Protein AF-A0A922M8T9-F1 (afdb_monomer_lite)

InterPro domains:
  IPR006201 Neurotransmitter-gated ion-channel [PTHR18945] (19-71)
  IPR006202 Neurotransmitter-gated ion-channel ligand-binding domain [PF02931] (6-71)
  IPR018000 Neurotransmitter-gated ion-channel, conserved site [PS00236] (43-57)
  IPR036734 Neurotransmitter-gated ion-channel ligand-binding domain superfamily [G3DSA:2.70.170.10] (3-73)
  IPR036734 Neurotransmitter-gated ion-channel ligand-binding domain superfamily [SSF63712] (6-71)

Foldseek 3Di:
DDFDKFFPQFPDPDRPQFDDDDWDADPVRDIDDDTDGDTHGDADDDCPPPPPDDGDGDTDIDGPPDDCVRDPDD

Radius of gyration: 16.57 Å; chains: 1; bounding box: 37×27×44 Å

pLDDT: mean 86.18, std 9.77, range [51.03, 96.31]

Secondary structure (DSSP, 8-state):
----EEETTB-SS-S--BPP---EE-TTS-EE----B---B------TTTTSPPP-----EEESS--TTTS---

Organism: Spodoptera exigua (NCBI:txid7107)

Structure (mmCIF, N/CA/C/O backbone):
data_AF-A0A922M8T9-F1
#
_entry.id   AF-A0A922M8T9-F1
#
loop_
_atom_site.group_PDB
_atom_site.id
_atom_site.type_symbol
_atom_site.label_atom_id
_atom_site.label_alt_id
_atom_site.label_comp_id
_atom_site.label_asym_id
_atom_site.label_entity_id
_atom_site.label_seq_id
_atom_site.pdbx_PDB_ins_code
_atom_site.Cartn_x
_atom_site.Cartn_y
_atom_site.Cartn_z
_atom_site.occupancy
_atom_site.B_iso_or_equiv
_atom_site.auth_seq_id
_atom_site.auth_comp_id
_atom_site.auth_asym_id
_atom_site.auth_atom_id
_atom_site.pdbx_PDB_model_num
ATOM 1 N N . MET A 1 1 ? 11.909 8.565 -13.891 1.00 51.03 1 MET A N 1
ATOM 2 C CA . MET A 1 1 ? 11.816 8.494 -12.418 1.00 51.03 1 MET A CA 1
ATOM 3 C C . MET A 1 1 ? 10.518 7.779 -12.093 1.00 51.03 1 MET A C 1
ATOM 5 O O . MET A 1 1 ? 9.511 8.132 -12.688 1.00 51.03 1 MET A O 1
ATOM 9 N N . MET A 1 2 ? 10.556 6.712 -11.294 1.00 65.25 2 MET A N 1
ATOM 10 C CA . MET A 1 2 ? 9.354 5.930 -10.989 1.00 65.25 2 MET A CA 1
ATOM 11 C C . MET A 1 2 ? 8.579 6.619 -9.861 1.00 65.25 2 MET A C 1
ATOM 13 O O . MET A 1 2 ? 9.172 6.948 -8.834 1.00 65.25 2 MET A O 1
ATOM 17 N N . THR A 1 3 ? 7.278 6.841 -10.041 1.00 74.12 3 THR A N 1
ATOM 18 C CA . THR A 1 3 ? 6.419 7.387 -8.984 1.00 74.12 3 THR A CA 1
ATOM 19 C C . THR A 1 3 ? 6.278 6.375 -7.857 1.00 74.12 3 THR A C 1
ATOM 21 O O . THR A 1 3 ? 5.880 5.233 -8.083 1.00 74.12 3 THR A O 1
ATOM 24 N N . ARG A 1 4 ? 6.591 6.802 -6.633 1.00 79.69 4 ARG A N 1
ATOM 25 C CA . ARG A 1 4 ? 6.412 5.997 -5.426 1.00 79.69 4 ARG A CA 1
ATOM 26 C C . ARG A 1 4 ? 5.072 6.345 -4.778 1.00 79.69 4 ARG A C 1
ATOM 28 O O . ARG A 1 4 ? 4.872 7.483 -4.351 1.00 79.69 4 ARG A O 1
ATOM 35 N N . PHE A 1 5 ? 4.166 5.370 -4.728 1.00 84.56 5 PHE A N 1
ATOM 36 C CA . PHE A 1 5 ? 2.879 5.499 -4.045 1.00 84.56 5 PHE A CA 1
ATOM 37 C C . PHE A 1 5 ? 3.006 5.085 -2.579 1.00 84.56 5 PHE A C 1
ATOM 39 O O . PHE A 1 5 ? 3.688 4.117 -2.245 1.00 84.56 5 PHE A O 1
ATOM 46 N N . VAL A 1 6 ? 2.355 5.843 -1.705 1.00 88.06 6 VAL A N 1
ATOM 47 C CA . VAL A 1 6 ? 2.407 5.712 -0.249 1.00 88.06 6 VAL A CA 1
ATOM 48 C C . VAL A 1 6 ? 0.984 5.674 0.296 1.00 88.06 6 VAL A C 1
ATOM 50 O O . VAL A 1 6 ? 0.096 6.354 -0.220 1.00 88.06 6 VAL A O 1
ATOM 53 N N . LEU A 1 7 ? 0.768 4.881 1.344 1.00 89.56 7 LEU A N 1
ATOM 54 C CA . LEU A 1 7 ? -0.479 4.880 2.098 1.00 89.56 7 LEU A CA 1
ATOM 55 C C . LEU A 1 7 ? -0.533 6.132 2.988 1.00 89.56 7 LEU A C 1
ATOM 57 O O . LEU A 1 7 ? 0.276 6.283 3.901 1.00 89.56 7 LEU A O 1
ATOM 61 N N . VAL A 1 8 ? -1.495 7.022 2.740 1.00 88.31 8 VAL A N 1
ATOM 62 C CA . VAL A 1 8 ? -1.586 8.322 3.439 1.00 88.31 8 VAL A CA 1
ATOM 63 C C . VAL A 1 8 ? -2.039 8.165 4.894 1.00 88.31 8 VAL A C 1
ATOM 65 O O . VAL A 1 8 ? -1.589 8.900 5.766 1.00 88.31 8 VAL A O 1
ATOM 68 N N . CYS A 1 9 ? -2.904 7.188 5.172 1.00 86.50 9 CYS A N 1
ATOM 69 C CA . CYS A 1 9 ? -3.413 6.894 6.515 1.00 86.50 9 CYS A CA 1
ATOM 70 C C . CYS A 1 9 ? -2.690 5.689 7.137 1.00 86.50 9 CYS A C 1
ATOM 72 O O . CYS A 1 9 ? -3.343 4.789 7.668 1.00 86.50 9 CYS A O 1
ATOM 74 N N . SER A 1 10 ? -1.360 5.639 7.005 1.00 88.06 10 SER A N 1
ATOM 75 C CA . SER A 1 10 ? -0.552 4.557 7.576 1.00 88.06 10 SER A CA 1
ATOM 76 C C . SER A 1 10 ? -0.610 4.570 9.106 1.00 88.06 10 SER A C 1
ATOM 78 O O . SER A 1 10 ? -0.522 5.627 9.728 1.00 88.06 10 SER A O 1
ATOM 80 N N . ALA A 1 11 ? -0.740 3.383 9.689 1.00 88.12 11 ALA A N 1
ATOM 81 C CA . ALA A 1 11 ? -0.583 3.113 11.117 1.00 88.12 11 ALA A CA 1
ATOM 82 C C . ALA A 1 11 ? 0.759 2.419 11.427 1.00 88.12 11 ALA A C 1
ATOM 84 O O . ALA A 1 11 ? 1.011 2.056 12.573 1.00 88.12 11 ALA A O 1
ATOM 85 N N . ASP A 1 12 ? 1.591 2.179 10.408 1.00 86.38 12 ASP A N 1
ATOM 86 C CA . ASP A 1 12 ? 2.917 1.580 10.564 1.00 86.38 12 ASP A CA 1
ATOM 87 C C . ASP A 1 12 ? 3.994 2.647 10.804 1.00 86.38 12 ASP A C 1
ATOM 89 O O . ASP A 1 12 ? 3.879 3.771 10.312 1.00 86.38 12 ASP A O 1
ATOM 93 N N . GLU A 1 13 ? 5.066 2.282 11.516 1.00 77.81 13 GLU A N 1
ATOM 94 C CA . GLU A 1 13 ? 6.211 3.179 11.761 1.00 77.81 13 GLU A CA 1
ATOM 95 C C . GLU A 1 13 ? 6.940 3.549 10.455 1.00 77.81 13 GLU A C 1
ATOM 97 O O . GLU A 1 13 ? 7.499 4.641 10.329 1.00 77.81 13 GLU A O 1
ATOM 102 N N . GLY A 1 14 ? 6.906 2.652 9.462 1.00 76.00 14 GLY A N 1
ATOM 103 C CA . GLY A 1 14 ? 7.397 2.887 8.109 1.00 76.00 14 GLY A CA 1
ATOM 104 C C . GLY A 1 14 ? 6.294 3.369 7.163 1.00 76.00 14 GLY A C 1
ATOM 105 O O . GLY A 1 14 ? 5.282 2.704 6.966 1.00 76.00 14 GLY A O 1
ATOM 106 N N . PHE A 1 15 ? 6.512 4.504 6.493 1.00 70.44 15 PHE A N 1
ATOM 107 C CA . PHE A 1 15 ? 5.622 4.965 5.414 1.00 70.44 15 PHE A CA 1
ATOM 108 C C . PHE A 1 15 ? 5.817 4.167 4.109 1.00 70.44 15 PHE A C 1
ATOM 110 O O . PHE A 1 15 ? 4.937 4.133 3.248 1.00 70.44 15 PHE A O 1
ATOM 117 N N . ASP A 1 16 ? 6.979 3.530 3.933 1.00 78.38 16 ASP A N 1
ATOM 118 C CA . ASP A 1 16 ? 7.247 2.594 2.840 1.00 78.38 16 ASP A CA 1
ATOM 119 C C . ASP A 1 16 ? 6.985 1.154 3.284 1.00 78.38 16 ASP A C 1
ATOM 121 O O . ASP A 1 16 ? 7.879 0.491 3.799 1.00 78.38 16 ASP A O 1
ATOM 125 N N . GLY A 1 17 ? 5.766 0.667 3.056 1.00 79.38 17 GLY A N 1
ATOM 126 C CA . GLY A 1 17 ? 5.426 -0.737 3.290 1.00 79.38 17 GLY A CA 1
ATOM 127 C C . GLY A 1 17 ? 5.908 -1.696 2.195 1.00 79.38 17 GLY A C 1
ATOM 128 O O . GLY A 1 17 ? 5.627 -2.888 2.282 1.00 79.38 17 GLY A O 1
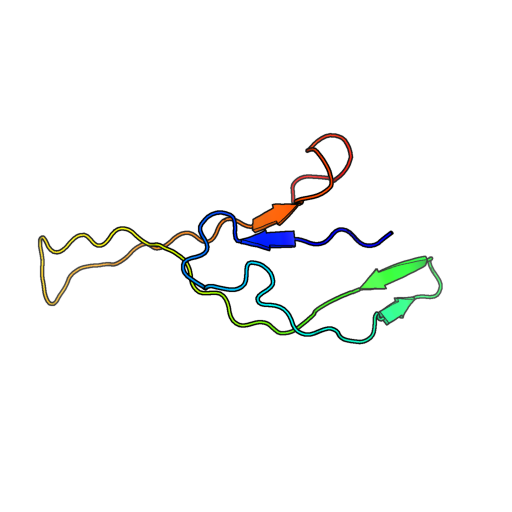ATOM 129 N N . THR A 1 18 ? 6.570 -1.206 1.139 1.00 86.88 18 THR A N 1
ATOM 130 C CA . THR A 1 18 ? 6.925 -1.997 -0.049 1.00 86.88 18 THR A CA 1
ATOM 131 C C . THR A 1 18 ? 8.373 -2.474 -0.031 1.00 86.88 18 THR A C 1
ATOM 133 O O . THR A 1 18 ? 9.285 -1.751 0.361 1.00 86.88 18 THR A O 1
ATOM 136 N N . TYR A 1 19 ? 8.600 -3.687 -0.528 1.00 87.81 19 TYR A N 1
ATOM 137 C CA . TYR A 1 19 ? 9.937 -4.224 -0.762 1.00 87.81 19 TYR A CA 1
ATOM 138 C C . TYR A 1 19 ? 10.361 -3.964 -2.207 1.00 87.81 19 TYR A C 1
ATOM 140 O O . TYR A 1 19 ? 9.583 -4.174 -3.138 1.00 87.81 19 TYR A O 1
ATOM 148 N N . GLN A 1 20 ? 11.601 -3.517 -2.411 1.00 86.88 20 GLN A N 1
ATOM 149 C CA . GLN A 1 20 ? 12.104 -3.220 -3.751 1.00 86.88 20 GLN A CA 1
ATOM 150 C C . GLN A 1 20 ? 12.254 -4.493 -4.588 1.00 86.88 20 GLN A C 1
ATOM 152 O O . GLN A 1 20 ? 12.848 -5.478 -4.150 1.00 86.88 20 GLN A O 1
ATOM 157 N N . THR A 1 21 ? 11.746 -4.449 -5.819 1.00 90.56 21 THR A N 1
ATOM 158 C CA . THR A 1 21 ? 11.831 -5.549 -6.786 1.00 90.56 21 THR A CA 1
ATOM 159 C C . THR A 1 21 ? 12.292 -5.060 -8.152 1.00 90.56 21 THR A C 1
ATOM 161 O O . THR A 1 21 ? 12.360 -3.862 -8.428 1.00 90.56 21 THR A O 1
ATOM 164 N N . ASN A 1 22 ? 12.567 -6.004 -9.047 1.00 92.44 22 ASN A N 1
ATOM 165 C CA . ASN A 1 22 ? 12.864 -5.684 -10.436 1.00 92.44 22 ASN A CA 1
ATOM 166 C C . ASN A 1 22 ? 11.638 -5.094 -11.151 1.00 92.44 22 ASN A C 1
ATOM 168 O O . ASN A 1 22 ? 10.488 -5.402 -10.829 1.00 92.44 22 ASN A O 1
ATOM 172 N N . VAL A 1 23 ? 11.913 -4.264 -12.154 1.00 92.81 23 VAL A N 1
ATOM 173 C CA . VAL A 1 23 ? 10.916 -3.674 -13.052 1.00 92.81 23 VAL A CA 1
ATOM 174 C C . VAL A 1 23 ? 10.894 -4.481 -14.342 1.00 92.81 23 VAL A C 1
ATOM 176 O O . VAL A 1 23 ? 11.945 -4.758 -14.920 1.00 92.81 23 VAL A O 1
ATOM 179 N N . VAL A 1 24 ? 9.703 -4.821 -14.827 1.00 93.69 24 VAL A N 1
ATOM 180 C CA . VAL A 1 24 ? 9.547 -5.451 -16.140 1.00 93.69 24 VAL A CA 1
ATOM 181 C C . VAL A 1 24 ? 9.417 -4.355 -17.189 1.00 93.69 24 VAL A C 1
ATOM 183 O O . VAL A 1 24 ? 8.430 -3.620 -17.203 1.00 93.69 24 VAL A O 1
ATOM 186 N N . VAL A 1 25 ? 10.407 -4.251 -18.073 1.00 95.50 25 VAL A N 1
ATOM 187 C CA . VAL A 1 25 ? 10.419 -3.293 -19.186 1.00 95.50 25 VAL A CA 1
ATOM 188 C C . VAL A 1 25 ? 10.082 -4.028 -20.479 1.00 95.50 25 VAL A C 1
ATOM 190 O O . VAL A 1 25 ? 10.693 -5.048 -20.795 1.00 95.50 25 VAL A O 1
ATOM 193 N N . ARG A 1 26 ? 9.104 -3.524 -21.233 1.00 96.31 26 ARG A N 1
ATOM 194 C CA . ARG A 1 26 ? 8.724 -4.066 -22.546 1.00 96.31 26 ARG A CA 1
ATOM 195 C C . ARG A 1 26 ? 9.365 -3.259 -23.675 1.00 96.31 26 ARG A C 1
ATOM 197 O O . ARG A 1 26 ? 9.720 -2.096 -23.505 1.00 96.31 26 ARG A O 1
ATOM 204 N N . ASN A 1 27 ? 9.454 -3.856 -24.863 1.00 95.56 27 ASN A N 1
ATOM 205 C CA . ASN A 1 27 ? 10.073 -3.244 -26.047 1.00 95.56 27 ASN A CA 1
ATOM 206 C C . ASN A 1 27 ? 9.387 -1.946 -26.520 1.00 95.56 27 ASN A C 1
ATOM 208 O O . ASN A 1 27 ? 10.002 -1.156 -27.224 1.00 95.56 27 ASN A O 1
ATOM 212 N N . ASN A 1 28 ? 8.126 -1.721 -26.140 1.00 95.62 28 ASN A N 1
ATOM 213 C CA . ASN A 1 28 ? 7.384 -0.492 -26.430 1.00 95.62 28 ASN A CA 1
ATOM 214 C C . ASN A 1 28 ? 7.655 0.647 -25.423 1.00 95.62 28 ASN A C 1
ATOM 216 O O . ASN A 1 28 ? 6.981 1.671 -25.478 1.00 95.62 28 ASN A O 1
ATOM 220 N N . GLY A 1 29 ? 8.578 0.459 -24.474 1.00 91.31 29 GLY A N 1
ATOM 221 C CA . GLY A 1 29 ? 8.894 1.437 -23.431 1.00 91.31 29 GLY A CA 1
ATOM 222 C C . GLY A 1 29 ? 7.950 1.415 -22.225 1.00 91.31 29 GLY A C 1
ATOM 223 O O . GLY A 1 29 ? 8.120 2.221 -21.315 1.00 91.31 29 GLY A O 1
ATOM 224 N N . SER A 1 30 ? 6.969 0.503 -22.179 1.00 91.31 30 SER A N 1
ATOM 225 C CA . SER A 1 30 ? 6.123 0.334 -20.991 1.00 91.31 30 SER A CA 1
ATOM 226 C C . SER A 1 30 ? 6.882 -0.359 -19.857 1.00 91.31 30 SER A C 1
ATOM 228 O O . SER A 1 30 ? 7.587 -1.349 -20.076 1.00 91.31 30 SER A O 1
ATOM 230 N N . CYS A 1 31 ? 6.706 0.153 -18.640 1.00 91.62 31 CYS A N 1
ATOM 231 C CA . CYS A 1 31 ? 7.321 -0.368 -17.424 1.00 91.62 31 CYS A CA 1
ATOM 232 C C . CYS A 1 31 ? 6.228 -0.852 -16.469 1.00 91.62 31 CYS A C 1
ATOM 234 O O . CYS A 1 31 ? 5.320 -0.094 -16.135 1.00 91.62 31 CYS A O 1
ATOM 236 N N . LEU A 1 32 ? 6.327 -2.100 -16.013 1.00 90.25 32 LEU A N 1
ATOM 237 C CA . LEU A 1 32 ? 5.471 -2.664 -14.975 1.00 90.25 32 LEU A CA 1
ATOM 238 C C . LEU A 1 32 ? 6.294 -2.856 -13.700 1.00 90.25 32 LEU A C 1
ATOM 240 O O . LEU A 1 32 ? 7.315 -3.547 -13.708 1.00 90.25 32 LEU A O 1
ATOM 244 N N . TYR A 1 33 ? 5.828 -2.256 -12.609 1.00 90.00 33 TYR A N 1
ATOM 245 C CA . TYR A 1 33 ? 6.439 -2.368 -11.292 1.00 90.00 33 TYR A CA 1
ATOM 246 C C . TYR A 1 33 ? 5.384 -2.779 -10.273 1.00 90.00 33 TYR A C 1
ATOM 248 O O . TYR A 1 33 ? 4.404 -2.067 -10.075 1.00 90.00 33 TYR A O 1
ATOM 256 N N . VAL A 1 34 ? 5.579 -3.952 -9.671 1.00 89.69 34 VAL A N 1
ATOM 257 C CA . VAL A 1 34 ? 4.633 -4.562 -8.729 1.00 89.69 34 VAL A CA 1
ATOM 258 C C . VAL A 1 34 ? 5.417 -5.044 -7.507 1.00 89.69 34 VAL A C 1
ATOM 260 O O . VAL A 1 34 ? 5.744 -6.229 -7.419 1.00 89.69 34 VAL A O 1
ATOM 263 N N . PRO A 1 35 ? 5.794 -4.133 -6.594 1.00 90.06 35 PRO A N 1
ATOM 264 C CA . PRO A 1 35 ? 6.479 -4.522 -5.375 1.00 90.06 35 PRO A CA 1
ATOM 265 C C . PRO A 1 35 ? 5.484 -5.164 -4.392 1.00 90.06 35 PRO A C 1
ATOM 267 O O . PRO A 1 35 ? 4.382 -4.638 -4.209 1.00 90.06 35 PRO A O 1
ATOM 270 N N . PRO A 1 36 ? 5.836 -6.277 -3.726 1.00 91.00 36 PRO A N 1
ATOM 271 C CA . PRO A 1 36 ? 5.062 -6.771 -2.599 1.00 91.00 36 PRO A CA 1
ATOM 272 C C . PRO A 1 36 ? 5.226 -5.815 -1.413 1.00 91.00 36 PRO A C 1
ATOM 274 O O .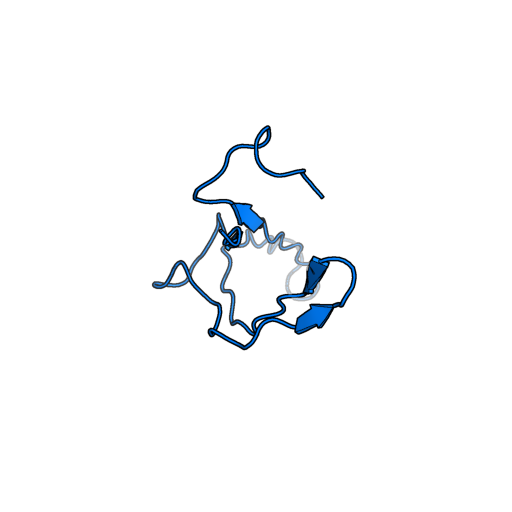 PRO A 1 36 ? 6.269 -5.176 -1.255 1.00 91.00 36 PRO A O 1
ATOM 277 N N . GLY A 1 37 ? 4.217 -5.731 -0.552 1.00 88.88 37 GLY A N 1
ATOM 278 C CA . GLY A 1 37 ? 4.289 -4.879 0.626 1.00 88.88 37 GLY A CA 1
ATOM 279 C C . GLY A 1 37 ? 3.259 -5.220 1.689 1.00 88.88 37 GLY A C 1
ATOM 280 O O . GLY A 1 37 ? 2.216 -5.803 1.393 1.00 88.88 37 GLY A O 1
ATOM 281 N N . ILE A 1 38 ? 3.575 -4.854 2.928 1.00 89.44 38 ILE A N 1
ATOM 282 C CA . ILE A 1 38 ? 2.671 -4.948 4.074 1.00 89.44 38 ILE A CA 1
ATOM 283 C C . ILE A 1 38 ? 2.227 -3.530 4.410 1.00 89.44 38 ILE A C 1
ATOM 285 O O . ILE A 1 38 ? 3.047 -2.672 4.722 1.00 89.44 38 ILE A O 1
ATOM 289 N N . PHE A 1 39 ? 0.921 -3.288 4.356 1.00 89.94 39 PHE A N 1
ATOM 290 C CA . PHE A 1 39 ? 0.336 -1.987 4.651 1.00 89.94 39 PHE A CA 1
ATOM 291 C C . PHE A 1 39 ? -0.538 -2.092 5.893 1.00 89.94 39 PHE A C 1
ATOM 293 O O . PHE A 1 39 ? -1.455 -2.911 5.943 1.00 89.94 39 PHE A O 1
ATOM 300 N N . LYS A 1 40 ? -0.274 -1.245 6.888 1.00 90.94 40 LYS A N 1
ATOM 301 C CA . LYS A 1 40 ? -1.146 -1.087 8.055 1.00 90.94 40 LYS A CA 1
ATOM 302 C C . LYS A 1 40 ? -1.833 0.257 7.933 1.00 90.94 40 LYS A C 1
ATOM 304 O O . LYS A 1 40 ? -1.157 1.276 7.845 1.00 90.94 40 LYS A O 1
ATOM 309 N N . SER A 1 41 ? -3.159 0.257 7.898 1.00 91.62 41 SER A N 1
ATOM 310 C CA . SER A 1 41 ? -3.954 1.479 7.796 1.00 91.62 41 SER A CA 1
ATOM 311 C C . SER A 1 41 ? -4.729 1.730 9.078 1.00 91.62 41 SER A C 1
ATOM 313 O O . SER A 1 41 ? -5.108 0.797 9.786 1.00 91.62 41 SER A O 1
ATOM 315 N N . THR A 1 42 ? -4.971 3.002 9.368 1.00 92.00 42 THR A N 1
ATOM 316 C CA . THR A 1 42 ? -5.923 3.397 10.404 1.00 92.00 42 THR A CA 1
ATOM 317 C C . THR A 1 42 ? -7.335 3.303 9.839 1.00 92.00 42 THR A C 1
ATOM 319 O O . THR A 1 42 ? -7.640 3.931 8.826 1.00 92.00 42 THR A O 1
ATOM 322 N N . CYS A 1 43 ? -8.204 2.560 10.521 1.00 92.62 43 CYS A N 1
ATOM 323 C CA . CYS A 1 43 ? -9.610 2.407 10.167 1.00 92.62 43 CYS A CA 1
ATOM 324 C C . CYS A 1 43 ? -10.505 2.743 11.364 1.00 92.62 43 CYS A C 1
ATOM 326 O O . CYS A 1 43 ? -10.156 2.457 12.511 1.00 92.62 43 CYS A O 1
ATOM 32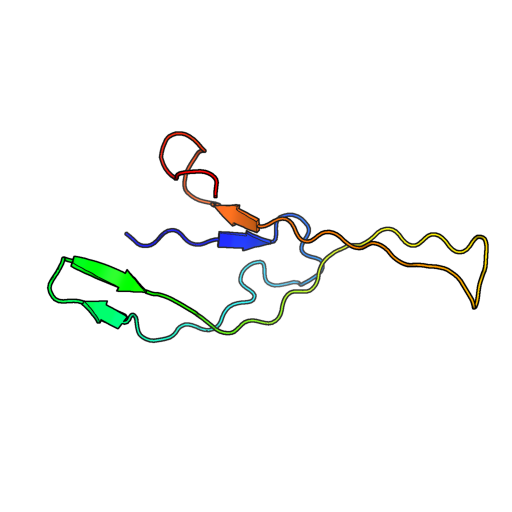8 N N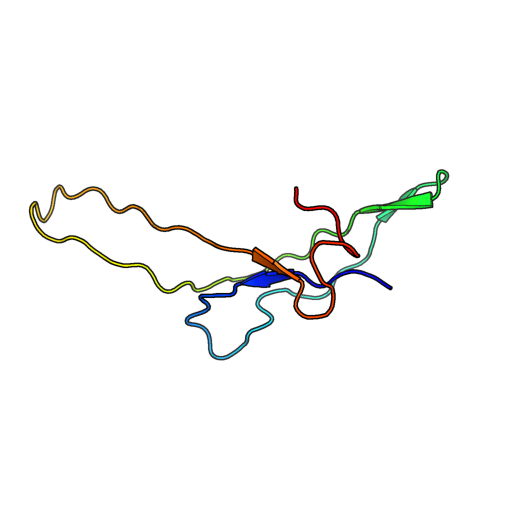 . LYS A 1 44 ? -11.655 3.371 11.099 1.00 92.38 44 LYS A N 1
ATOM 329 C CA . LYS A 1 44 ? -12.669 3.645 12.119 1.00 92.38 44 LYS A CA 1
ATOM 330 C C . LYS A 1 44 ? -13.590 2.434 12.239 1.00 92.38 44 LYS A C 1
ATOM 332 O O . LYS A 1 44 ? -14.198 2.042 11.253 1.00 92.38 44 LYS A O 1
ATOM 337 N N . ILE A 1 45 ? -13.721 1.916 13.454 1.00 93.25 45 ILE A N 1
ATOM 338 C CA . ILE A 1 45 ? -14.579 0.772 13.772 1.00 93.25 45 ILE A CA 1
ATOM 339 C C . ILE A 1 45 ? -15.901 1.267 14.362 1.00 93.25 45 ILE A C 1
ATOM 341 O O . ILE A 1 45 ? -15.901 2.133 15.243 1.00 93.25 45 ILE A O 1
ATOM 345 N N . ASP A 1 46 ? -17.014 0.719 13.877 1.00 93.12 46 ASP A N 1
ATOM 346 C CA . ASP A 1 46 ? -18.350 0.910 14.454 1.00 93.12 46 ASP A CA 1
ATOM 347 C C . ASP A 1 46 ? -18.793 -0.381 15.152 1.00 93.12 46 ASP A C 1
ATOM 349 O O . ASP A 1 46 ? -18.921 -1.416 14.509 1.00 93.12 46 ASP A O 1
ATOM 353 N N . ILE A 1 47 ? -19.005 -0.312 16.469 1.00 94.38 47 ILE A N 1
ATOM 354 C CA . ILE A 1 47 ? -19.315 -1.469 17.328 1.00 94.38 47 ILE A CA 1
ATOM 355 C C . ILE A 1 47 ? -20.801 -1.568 17.698 1.00 94.38 47 ILE A C 1
ATOM 357 O O . ILE A 1 47 ? -21.155 -2.243 18.664 1.00 94.38 47 ILE A O 1
ATOM 361 N N . THR A 1 48 ? -21.684 -0.886 16.967 1.00 95.12 48 THR A N 1
ATOM 362 C CA . THR A 1 48 ? -23.119 -0.816 17.297 1.00 95.12 48 THR A CA 1
ATOM 363 C C . THR A 1 48 ? -23.795 -2.194 17.371 1.00 95.12 48 THR A C 1
ATOM 365 O O . THR A 1 48 ? -24.692 -2.384 18.191 1.00 95.12 48 THR A O 1
ATOM 368 N N . TRP A 1 49 ? -23.353 -3.165 16.562 1.00 94.62 49 TRP A N 1
ATOM 369 C CA . TRP A 1 49 ? -23.993 -4.486 16.421 1.00 94.62 49 TRP A CA 1
ATOM 370 C C . TRP A 1 49 ? -23.084 -5.670 16.763 1.00 94.62 49 TRP A C 1
ATOM 372 O O . TRP A 1 49 ? -23.322 -6.789 16.310 1.00 94.62 49 TRP A O 1
ATOM 382 N N . PHE A 1 50 ? -22.050 -5.442 17.574 1.00 91.94 50 PHE A N 1
ATOM 383 C CA . PHE A 1 50 ? -21.098 -6.487 17.947 1.00 91.94 50 PHE A CA 1
ATOM 384 C C . PHE A 1 50 ? -21.800 -7.744 18.516 1.00 91.94 50 PHE A C 1
ATOM 386 O O . PHE A 1 50 ? -22.671 -7.601 19.382 1.00 91.94 50 PHE A O 1
ATOM 393 N N . PRO A 1 51 ? -21.435 -8.979 18.102 1.00 94.62 51 PRO A N 1
ATOM 394 C CA . PRO A 1 51 ? -20.317 -9.367 17.223 1.00 94.62 51 PRO A CA 1
ATOM 395 C C . PRO A 1 51 ? -20.681 -9.535 15.729 1.00 94.62 51 PRO A C 1
ATOM 397 O O . PRO A 1 51 ? -19.957 -10.214 15.003 1.00 94.62 51 PRO A O 1
ATOM 400 N N . PHE A 1 52 ? -21.827 -9.007 15.283 1.00 95.94 52 PHE A N 1
ATOM 401 C CA . PHE A 1 52 ? -22.360 -9.151 13.915 1.00 95.94 52 PHE A CA 1
ATOM 402 C C . PHE A 1 52 ? -22.309 -7.836 13.119 1.00 95.94 52 PHE A C 1
ATOM 404 O O . PHE A 1 52 ? -23.159 -7.566 12.275 1.00 95.94 52 PHE A O 1
ATOM 411 N N . ASP A 1 53 ? -21.347 -6.988 13.445 1.00 94.50 53 ASP A N 1
ATOM 412 C CA . ASP A 1 53 ? -21.080 -5.702 12.825 1.00 94.50 53 ASP A CA 1
ATOM 413 C C . ASP A 1 53 ? -20.288 -5.840 11.514 1.00 94.50 53 ASP A C 1
ATOM 415 O O . ASP A 1 53 ? -19.373 -6.654 11.395 1.00 94.50 53 ASP A O 1
ATOM 419 N N . ASP A 1 54 ? -20.617 -4.995 10.535 1.00 94.38 54 ASP A N 1
ATOM 420 C CA . ASP A 1 54 ? -19.885 -4.890 9.272 1.00 94.38 54 ASP A CA 1
ATOM 421 C C . ASP A 1 54 ? -18.820 -3.793 9.356 1.00 94.38 54 ASP A C 1
ATOM 423 O O . ASP A 1 54 ? -19.124 -2.627 9.623 1.00 94.38 54 ASP A O 1
ATOM 427 N N . GLN A 1 55 ? -17.568 -4.139 9.051 1.00 93.38 55 GLN A N 1
ATOM 428 C CA . GLN A 1 55 ? -16.450 -3.195 9.083 1.00 93.38 55 GLN A CA 1
ATOM 429 C C . GLN A 1 55 ? -16.049 -2.743 7.677 1.00 93.38 55 GLN A C 1
ATOM 431 O O . GLN A 1 55 ? -15.726 -3.558 6.814 1.00 93.38 55 GLN A O 1
ATOM 436 N N . HIS A 1 56 ? -16.031 -1.425 7.463 1.00 92.75 56 HIS A N 1
ATOM 437 C CA . HIS A 1 56 ? -15.637 -0.798 6.201 1.00 92.75 56 HIS A CA 1
ATOM 438 C C . HIS A 1 56 ? -14.348 0.007 6.393 1.00 92.75 56 HIS A C 1
ATOM 440 O O . HIS A 1 56 ? -14.345 1.041 7.061 1.00 92.75 56 HIS A O 1
ATOM 446 N N . CYS A 1 57 ? -13.254 -0.466 5.790 1.00 92.19 57 CYS A N 1
ATOM 447 C CA . CYS A 1 57 ? -11.932 0.145 5.906 1.00 92.19 57 CYS A CA 1
ATOM 448 C C . CYS A 1 57 ? -11.370 0.531 4.537 1.00 92.19 57 CYS A C 1
ATOM 450 O O . CYS A 1 57 ? -11.099 -0.331 3.702 1.00 92.19 57 CYS A O 1
ATOM 452 N N . ASP A 1 58 ? -11.137 1.828 4.341 1.00 91.44 58 ASP A N 1
ATOM 453 C CA . ASP A 1 58 ? -10.585 2.367 3.100 1.00 91.44 58 ASP A CA 1
ATOM 454 C C . ASP A 1 58 ? -9.062 2.503 3.163 1.00 91.44 58 ASP A C 1
ATOM 456 O O . ASP A 1 58 ? -8.502 3.071 4.104 1.00 91.44 58 ASP A O 1
ATOM 460 N N . MET A 1 59 ? -8.385 2.085 2.094 1.00 90.06 59 MET A N 1
ATOM 461 C CA . MET A 1 59 ? -6.959 2.346 1.899 1.00 90.06 59 MET A CA 1
ATOM 462 C C . MET A 1 59 ? -6.760 3.406 0.819 1.00 90.06 59 MET A C 1
ATOM 464 O O . MET A 1 59 ? -7.145 3.221 -0.334 1.00 90.06 59 MET A O 1
ATOM 468 N N . LYS A 1 60 ? -6.130 4.525 1.191 1.00 89.25 60 LYS A N 1
ATOM 469 C CA . LYS A 1 60 ? -5.857 5.646 0.283 1.00 89.25 60 LYS A CA 1
ATOM 470 C C . LYS A 1 60 ? -4.382 5.700 -0.085 1.00 89.25 60 LYS A C 1
ATOM 472 O O . LYS A 1 60 ? -3.543 6.046 0.749 1.00 89.25 60 LYS A O 1
ATOM 477 N N . PHE A 1 61 ? -4.088 5.402 -1.345 1.00 88.75 61 PHE A N 1
ATOM 478 C CA . PHE A 1 61 ? -2.752 5.523 -1.916 1.00 88.75 61 PHE A CA 1
ATOM 479 C C . PHE A 1 61 ? -2.584 6.876 -2.608 1.00 88.75 61 PHE A C 1
ATOM 481 O O . PHE A 1 61 ? -3.474 7.335 -3.322 1.00 88.75 61 PHE A O 1
ATOM 488 N N . GLY A 1 62 ? -1.435 7.512 -2.402 1.00 87.31 62 GLY A N 1
ATOM 489 C CA . GLY A 1 62 ? -1.087 8.782 -3.033 1.00 87.31 62 GLY A CA 1
ATOM 490 C C . GLY A 1 62 ? 0.394 8.856 -3.376 1.00 87.31 62 GLY A C 1
ATOM 491 O O . GLY A 1 62 ? 1.222 8.186 -2.760 1.00 87.31 62 GLY A O 1
ATOM 492 N N . SER A 1 63 ? 0.742 9.657 -4.379 1.00 86.94 63 SER A N 1
ATOM 493 C CA . SER A 1 63 ? 2.133 9.995 -4.666 1.00 86.94 63 SER A CA 1
ATOM 494 C C . SER A 1 63 ? 2.640 11.001 -3.640 1.00 86.94 63 SER A C 1
ATOM 496 O O . SER A 1 63 ? 2.012 12.031 -3.410 1.00 86.94 63 SER A O 1
ATOM 498 N N . TRP A 1 64 ? 3.796 10.725 -3.040 1.00 81.06 64 TRP A N 1
ATOM 499 C CA . TRP A 1 64 ? 4.418 11.674 -2.110 1.00 81.06 64 TRP A CA 1
ATOM 500 C C . TRP A 1 64 ? 5.138 12.816 -2.837 1.00 81.06 64 TRP A C 1
ATOM 502 O O . TRP A 1 64 ? 5.181 13.946 -2.366 1.00 81.06 64 TRP A O 1
ATOM 512 N N . THR A 1 65 ? 5.724 12.513 -3.996 1.00 81.06 65 THR A N 1
ATOM 513 C CA . THR A 1 65 ? 6.649 13.410 -4.703 1.00 81.06 65 THR A CA 1
ATOM 514 C C . THR A 1 65 ? 6.028 14.166 -5.871 1.00 81.06 65 THR A C 1
ATOM 516 O O . THR A 1 65 ? 6.670 15.065 -6.401 1.00 81.06 65 THR A O 1
ATOM 519 N N . TYR A 1 66 ? 4.826 13.787 -6.303 1.00 81.88 66 TYR A N 1
ATOM 520 C CA . TYR A 1 66 ? 4.188 14.330 -7.502 1.00 81.88 66 TYR A CA 1
ATOM 521 C C . TYR A 1 66 ? 2.764 14.768 -7.195 1.00 81.88 66 TYR A C 1
ATOM 523 O O . TYR A 1 66 ? 2.048 14.079 -6.463 1.00 81.88 66 TYR A O 1
ATOM 531 N N . ASP A 1 67 ? 2.362 15.894 -7.775 1.00 78.88 67 ASP A N 1
ATOM 532 C CA . ASP A 1 67 ? 0.993 16.390 -7.697 1.00 78.88 67 ASP A CA 1
ATOM 533 C C . ASP A 1 67 ? 0.067 15.709 -8.729 1.00 78.88 67 ASP A C 1
ATOM 535 O O . ASP A 1 67 ? 0.498 14.940 -9.593 1.00 78.88 6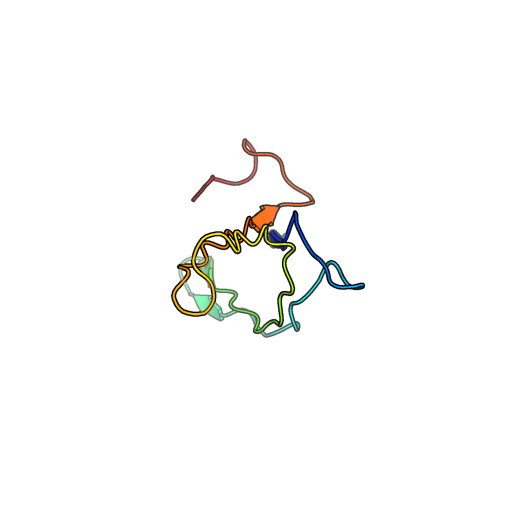7 ASP A O 1
ATOM 539 N N . GLY A 1 68 ? -1.233 16.004 -8.642 1.00 74.38 68 GLY A N 1
ATOM 540 C CA . GLY A 1 68 ? -2.252 15.428 -9.528 1.00 74.38 68 GLY A CA 1
ATOM 541 C C . GLY A 1 68 ? -2.214 15.904 -10.987 1.00 74.38 68 GLY A C 1
ATOM 542 O O . GLY A 1 68 ? -2.963 15.365 -11.796 1.00 74.38 68 GLY A O 1
ATOM 543 N N . ASN A 1 69 ? -1.376 16.889 -11.328 1.00 78.00 69 ASN A N 1
ATOM 544 C CA . ASN A 1 69 ? -1.133 17.328 -12.707 1.00 78.00 69 ASN A CA 1
ATOM 545 C C . ASN A 1 69 ? 0.096 16.634 -13.314 1.00 78.00 69 ASN A C 1
ATOM 547 O O . ASN A 1 69 ? 0.240 16.584 -14.533 1.00 78.00 69 ASN A O 1
ATOM 551 N N . GLN A 1 70 ? 0.983 16.107 -12.469 1.00 75.06 70 GLN A N 1
ATOM 552 C CA . GLN A 1 70 ? 2.205 15.408 -12.863 1.00 75.06 70 GLN A CA 1
ATOM 553 C C . GLN A 1 70 ? 2.012 13.891 -12.957 1.00 75.06 70 GLN A C 1
ATOM 555 O O . GLN A 1 70 ? 2.714 13.225 -13.718 1.00 75.06 70 GLN A O 1
ATOM 560 N N . VAL A 1 71 ? 1.064 13.337 -12.198 1.00 77.31 71 VAL A N 1
ATOM 561 C CA . VAL A 1 71 ? 0.710 11.913 -12.214 1.00 77.31 71 VAL A CA 1
ATOM 562 C C . VAL A 1 71 ? -0.797 11.778 -12.394 1.00 77.31 71 VAL A C 1
ATOM 564 O O . VAL A 1 71 ? -1.576 12.349 -11.633 1.00 77.31 71 VAL A O 1
ATOM 567 N N . ALA A 1 72 ? -1.211 11.005 -13.401 1.00 69.19 72 ALA A N 1
ATOM 568 C CA . ALA A 1 72 ? -2.622 10.745 -13.658 1.00 69.19 72 ALA A CA 1
ATOM 569 C C . ALA A 1 72 ? -3.268 10.031 -12.458 1.00 69.19 72 ALA A C 1
ATOM 571 O O . ALA A 1 72 ? -2.765 9.003 -11.995 1.00 69.19 72 ALA A O 1
ATOM 572 N N . LYS A 1 73 ? -4.395 10.566 -11.971 1.00 56.91 73 LYS A N 1
ATOM 573 C CA . LYS A 1 73 ? -5.258 9.864 -11.014 1.00 56.91 73 LYS A CA 1
ATOM 574 C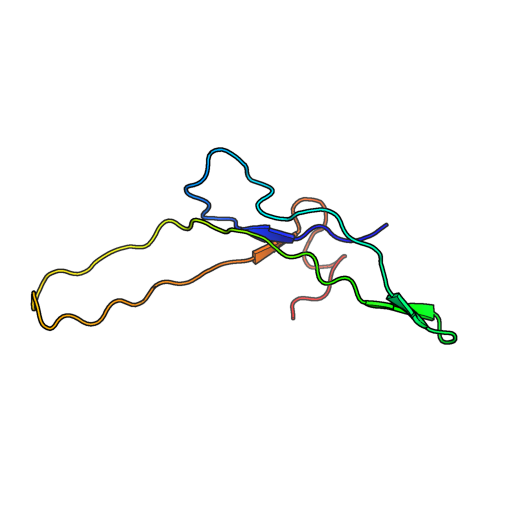 C . LYS A 1 73 ? -5.881 8.670 -11.733 1.00 56.91 73 LYS A C 1
ATOM 576 O O . LYS A 1 73 ? -6.489 8.853 -12.785 1.00 56.91 73 LYS A O 1
ATOM 581 N N . THR A 1 74 ? -5.646 7.476 -11.203 1.00 51.12 74 THR A N 1
ATOM 582 C CA . THR A 1 74 ? -6.242 6.228 -11.700 1.00 51.12 74 THR A CA 1
ATOM 583 C C . THR A 1 74 ? -7.627 6.033 -11.108 1.00 51.12 74 THR A C 1
ATOM 585 O O . THR A 1 74 ? -7.835 6.500 -9.964 1.00 51.12 74 THR A O 1
#

Sequence (74 aa):
MMTRFVLVCSADEGFDGTYQTNVVVRNNGSCLYVPPGIFKSTCKIDITWFPFDDQHCDMKFGSWTYDGNQVAKT